Protein AF-V5FFV8-F1 (afdb_monomer_lite)

Radius of gyration: 17.43 Å; chains: 1; bounding box: 47×43×41 Å

InterPro domains:
  IPR014057 Uncharacterized protein HI1420 [PF21716] (64-109)
  IPR014057 Uncharacterized protein HI1420 [PTHR40275] (15-115)

Organism: NCBI:txid1219072

Structure (mmCIF, N/CA/C/O backbone):
data_AF-V5FFV8-F1
#
_entry.id   AF-V5FFV8-F1
#
loop_
_atom_site.group_PDB
_atom_site.id
_atom_site.type_symbol
_atom_site.label_atom_id
_atom_site.label_alt_id
_atom_site.label_comp_id
_atom_site.label_asym_id
_atom_site.label_entity_id
_atom_site.label_seq_id
_atom_site.pdbx_PDB_ins_code
_atom_site.Cartn_x
_atom_site.Cartn_y
_atom_site.Cartn_z
_atom_site.occupancy
_atom_site.B_iso_or_equiv
_atom_site.auth_seq_id
_atom_site.auth_comp_id
_atom_site.auth_asym_id
_atom_site.auth_atom_id
_atom_site.pdbx_PDB_model_num
ATOM 1 N N . MET A 1 1 ? 24.247 -18.685 -15.020 1.00 39.19 1 MET A N 1
ATOM 2 C CA . MET A 1 1 ? 23.027 -17.883 -14.791 1.00 39.19 1 MET A CA 1
ATOM 3 C C . MET A 1 1 ? 22.108 -18.729 -13.931 1.00 39.19 1 MET A C 1
ATOM 5 O O . MET A 1 1 ? 21.632 -19.746 -14.417 1.00 39.19 1 MET A O 1
ATOM 9 N N . GLU A 1 2 ? 21.961 -18.399 -12.649 1.00 40.44 2 GLU A N 1
ATOM 10 C CA . GLU A 1 2 ? 21.052 -19.126 -11.755 1.00 40.44 2 GLU A CA 1
ATOM 11 C C . GLU A 1 2 ? 19.606 -18.770 -12.096 1.00 40.44 2 GLU A C 1
ATOM 13 O O . GLU A 1 2 ? 19.227 -17.600 -12.105 1.00 40.44 2 GLU A O 1
ATOM 18 N N . VAL A 1 3 ? 18.806 -19.784 -12.418 1.00 52.38 3 VAL A N 1
ATOM 19 C CA . VAL A 1 3 ? 17.378 -19.617 -12.675 1.00 52.38 3 VAL A CA 1
ATOM 20 C C . VAL A 1 3 ? 16.660 -19.807 -11.345 1.00 52.38 3 VAL A C 1
ATOM 22 O O . VAL A 1 3 ? 16.602 -20.916 -10.812 1.00 52.38 3 VAL A O 1
ATOM 25 N N . SER A 1 4 ? 16.139 -18.714 -10.794 1.00 53.28 4 SER A N 1
ATOM 26 C CA . SER A 1 4 ? 15.323 -18.720 -9.582 1.00 53.28 4 SER A CA 1
ATOM 27 C C . SER A 1 4 ? 14.082 -19.582 -9.829 1.00 53.28 4 SER A C 1
ATOM 29 O O . SER A 1 4 ? 13.284 -19.289 -10.724 1.00 53.28 4 SER A O 1
ATOM 31 N N . HIS A 1 5 ? 13.929 -20.663 -9.071 1.00 57.56 5 HIS A N 1
ATOM 32 C CA . HIS A 1 5 ? 12.750 -21.522 -9.111 1.00 57.56 5 HIS A CA 1
ATOM 33 C C . HIS A 1 5 ? 11.960 -21.337 -7.816 1.00 57.56 5 HIS A C 1
ATOM 35 O O . HIS A 1 5 ? 12.539 -21.209 -6.741 1.00 57.56 5 HIS A O 1
ATOM 41 N N . LEU A 1 6 ? 10.634 -21.276 -7.933 1.00 55.72 6 LEU A N 1
ATOM 42 C CA . LEU A 1 6 ? 9.737 -21.364 -6.787 1.00 55.72 6 LEU A CA 1
ATOM 43 C C . LEU A 1 6 ? 9.566 -22.851 -6.470 1.00 55.72 6 LEU A C 1
ATOM 45 O O . LEU A 1 6 ? 9.115 -23.613 -7.328 1.00 55.72 6 LEU A O 1
ATOM 49 N N . ASP A 1 7 ? 9.982 -23.257 -5.274 1.00 57.38 7 ASP A N 1
ATOM 50 C CA . ASP A 1 7 ? 9.850 -24.630 -4.796 1.00 57.38 7 ASP A CA 1
ATOM 51 C C . ASP A 1 7 ? 8.457 -24.836 -4.182 1.00 57.38 7 ASP A C 1
ATOM 53 O O . ASP A 1 7 ? 8.125 -24.255 -3.149 1.00 57.38 7 ASP A O 1
ATOM 57 N N . TRP A 1 8 ? 7.633 -25.644 -4.850 1.00 61.84 8 TRP A N 1
ATOM 58 C CA . TRP A 1 8 ? 6.293 -26.032 -4.399 1.00 61.84 8 TRP A CA 1
ATOM 59 C C . TRP A 1 8 ? 6.272 -27.480 -3.872 1.00 61.84 8 TRP A C 1
ATOM 61 O O . TRP A 1 8 ? 5.244 -28.158 -3.935 1.00 61.84 8 TRP A O 1
ATOM 71 N N . GLY A 1 9 ? 7.409 -27.992 -3.385 1.00 71.12 9 GLY A N 1
ATOM 72 C CA . GLY A 1 9 ? 7.583 -29.381 -2.960 1.00 71.12 9 GLY A CA 1
ATOM 73 C C . GLY A 1 9 ? 7.983 -30.274 -4.137 1.00 71.12 9 GLY A C 1
ATOM 74 O O . GLY A 1 9 ? 8.930 -29.988 -4.859 1.00 71.12 9 GLY A O 1
ATOM 75 N N . ASN A 1 10 ? 7.245 -31.358 -4.399 1.00 71.31 10 ASN A N 1
ATOM 76 C CA . ASN A 1 10 ? 7.593 -32.306 -5.477 1.00 71.31 10 ASN A CA 1
ATOM 77 C C . ASN A 1 10 ? 7.364 -31.764 -6.903 1.00 71.31 10 ASN A C 1
ATOM 79 O O . ASN A 1 10 ? 7.566 -32.488 -7.877 1.00 71.31 10 ASN A O 1
ATOM 83 N N . THR A 1 11 ? 6.915 -30.514 -7.042 1.00 64.38 11 THR A N 1
ATOM 84 C CA . THR A 1 11 ? 6.619 -29.904 -8.339 1.00 64.38 11 THR A CA 1
ATOM 85 C C . THR A 1 11 ? 7.490 -28.672 -8.529 1.00 64.38 11 THR A C 1
ATOM 87 O O . THR A 1 11 ? 7.235 -27.617 -7.955 1.00 64.38 11 THR A O 1
ATOM 90 N N . GLN A 1 12 ? 8.513 -28.791 -9.372 1.00 67.62 12 GLN A N 1
ATOM 91 C CA . GLN A 1 12 ? 9.296 -27.641 -9.809 1.00 67.62 12 GLN A CA 1
ATOM 92 C C . GLN A 1 12 ? 8.624 -27.007 -11.027 1.00 67.62 12 GLN A C 1
ATOM 94 O O . GLN A 1 12 ? 8.660 -27.551 -12.132 1.00 67.62 12 GLN A O 1
ATOM 99 N N . ILE A 1 13 ? 8.016 -25.836 -10.836 1.00 74.50 13 ILE A N 1
ATOM 100 C CA . ILE A 1 13 ? 7.523 -25.013 -11.943 1.00 74.50 13 ILE A CA 1
ATOM 101 C C . ILE A 1 13 ? 8.487 -23.847 -12.121 1.00 74.50 13 ILE A C 1
ATOM 103 O O . ILE A 1 13 ? 8.590 -22.959 -11.276 1.00 74.50 13 ILE A O 1
ATOM 107 N N . SER A 1 14 ? 9.204 -23.839 -13.243 1.00 77.94 14 SER A N 1
ATOM 108 C CA . SER A 1 14 ? 10.037 -22.694 -13.600 1.00 77.94 14 SER A CA 1
ATOM 109 C C . SER A 1 14 ? 9.165 -21.487 -13.955 1.00 77.94 14 SER A C 1
ATOM 111 O O . SER A 1 14 ? 8.070 -21.633 -14.504 1.00 77.94 14 SER A O 1
ATOM 113 N N . ALA A 1 15 ? 9.672 -20.274 -13.721 1.00 74.75 15 ALA A N 1
ATOM 114 C CA . ALA A 1 15 ? 8.969 -19.042 -14.091 1.00 74.75 15 ALA A CA 1
ATOM 115 C C . ALA A 1 15 ? 8.586 -19.007 -15.585 1.00 74.75 15 ALA A C 1
ATOM 117 O O . ALA A 1 15 ? 7.532 -18.494 -15.954 1.00 74.75 15 ALA A O 1
ATOM 118 N N . ASN A 1 16 ? 9.412 -19.603 -16.451 1.00 76.56 16 ASN A N 1
ATOM 119 C CA . ASN A 1 16 ? 9.126 -19.714 -17.881 1.00 76.56 16 ASN A CA 1
ATOM 120 C C . ASN A 1 16 ? 7.957 -20.658 -18.166 1.00 76.56 16 ASN A C 1
ATOM 122 O O . ASN A 1 16 ? 7.098 -20.329 -18.983 1.00 76.56 16 ASN A O 1
ATOM 126 N N . LYS A 1 17 ? 7.891 -21.799 -17.469 1.00 78.62 17 LYS A N 1
ATOM 127 C CA . LYS A 1 17 ? 6.769 -22.733 -17.592 1.00 78.62 17 LYS A CA 1
ATOM 128 C C . LYS A 1 17 ? 5.471 -22.090 -17.104 1.00 78.62 17 LYS A C 1
ATOM 130 O O . LYS A 1 17 ? 4.446 -22.238 -17.759 1.00 78.62 17 LYS A O 1
ATOM 135 N N . LEU A 1 18 ? 5.532 -21.321 -16.017 1.00 75.56 18 LEU A N 1
ATOM 136 C CA . LEU A 1 18 ? 4.392 -20.570 -15.489 1.00 75.56 18 LEU A CA 1
ATOM 137 C C . LEU A 1 18 ? 3.899 -19.500 -16.481 1.00 75.56 18 LEU A C 1
ATOM 139 O O . LEU A 1 18 ? 2.703 -19.412 -16.739 1.00 75.56 18 LEU A O 1
ATOM 143 N N . ARG A 1 19 ? 4.816 -18.742 -17.106 1.00 73.62 19 ARG A N 1
ATOM 144 C CA . ARG A 1 19 ? 4.467 -17.783 -18.172 1.00 73.62 19 ARG A CA 1
ATOM 145 C C . ARG A 1 19 ? 3.818 -18.458 -19.375 1.00 73.62 19 ARG A C 1
ATOM 147 O O . ARG A 1 19 ? 2.811 -17.959 -19.856 1.00 73.62 19 ARG A O 1
ATOM 154 N N . GLN A 1 20 ? 4.364 -19.582 -19.842 1.00 77.25 20 GLN A N 1
ATOM 155 C CA . GLN A 1 20 ? 3.770 -20.342 -20.947 1.00 77.25 20 GLN A CA 1
ATOM 156 C C . GLN A 1 20 ? 2.352 -20.816 -20.618 1.00 77.25 20 GLN A C 1
ATOM 158 O O . GLN A 1 20 ? 1.467 -20.720 -21.459 1.00 77.25 20 GLN A O 1
ATOM 163 N N . LEU A 1 21 ? 2.127 -21.308 -19.398 1.00 76.94 21 LEU A N 1
ATOM 164 C CA . LEU A 1 21 ? 0.799 -21.736 -18.958 1.00 76.94 21 LEU A CA 1
ATOM 165 C C . LEU A 1 21 ? -0.192 -20.562 -18.925 1.00 76.94 21 LEU A C 1
ATOM 167 O O . LEU A 1 21 ? -1.304 -20.703 -19.420 1.00 76.94 21 LEU A O 1
ATOM 171 N N . ALA A 1 22 ? 0.226 -19.395 -18.427 1.00 73.38 22 ALA A N 1
ATOM 172 C CA . ALA A 1 22 ? -0.605 -18.189 -18.431 1.00 73.38 22 ALA A CA 1
ATOM 173 C C . ALA A 1 22 ? -0.925 -17.695 -19.856 1.00 73.38 22 ALA A C 1
ATOM 175 O O . ALA A 1 22 ? -2.050 -17.292 -20.131 1.00 73.38 22 ALA A O 1
ATOM 176 N N . GLN A 1 23 ? 0.044 -17.762 -20.776 1.00 71.31 23 GLN A N 1
ATOM 177 C CA . GLN A 1 23 ? -0.147 -17.399 -22.186 1.00 71.31 23 GLN A CA 1
ATOM 178 C C . GLN A 1 23 ? -1.121 -18.338 -22.899 1.00 71.31 23 GLN A C 1
ATOM 180 O O . GLN A 1 23 ? -1.993 -17.875 -23.628 1.00 71.31 23 GLN A O 1
ATOM 185 N N . ASN A 1 24 ? -1.005 -19.644 -22.657 1.00 71.94 24 ASN A N 1
ATOM 186 C CA . ASN A 1 24 ? -1.874 -20.647 -23.270 1.00 71.94 24 ASN A CA 1
ATOM 187 C C . ASN A 1 24 ? -3.324 -20.566 -22.770 1.00 71.94 24 ASN A C 1
ATOM 189 O O . ASN A 1 24 ? -4.234 -20.936 -23.506 1.00 71.94 24 ASN A O 1
ATOM 193 N N . ASN A 1 25 ? -3.535 -20.075 -21.546 1.00 70.75 25 ASN A N 1
ATOM 194 C CA . ASN A 1 25 ? -4.863 -19.917 -20.953 1.00 70.75 25 ASN A CA 1
ATOM 195 C C . ASN A 1 25 ? -5.505 -18.545 -21.239 1.00 70.75 25 ASN A C 1
ATOM 197 O O . ASN A 1 25 ? -6.645 -18.330 -20.850 1.00 70.75 25 ASN A O 1
ATOM 201 N N . GLY A 1 26 ? -4.811 -17.631 -21.932 1.00 57.53 26 GLY A N 1
ATOM 202 C CA . GLY A 1 26 ? -5.343 -16.320 -22.334 1.00 57.53 26 GLY A CA 1
ATOM 203 C C . GLY A 1 26 ? -5.237 -15.202 -21.287 1.00 57.53 26 GLY A C 1
ATOM 204 O O . GLY A 1 26 ? -5.478 -14.048 -21.624 1.00 57.53 26 GLY A O 1
ATOM 205 N N . ASP A 1 27 ? -4.796 -15.500 -20.063 1.00 59.62 27 ASP A N 1
ATOM 206 C CA . ASP A 1 27 ? -4.738 -14.539 -18.945 1.00 59.62 27 ASP A CA 1
ATOM 207 C C . ASP A 1 27 ? -3.397 -13.783 -18.837 1.00 59.62 27 ASP A C 1
ATOM 209 O O . ASP A 1 27 ? -3.111 -13.104 -17.846 1.00 59.62 27 ASP A O 1
ATOM 213 N N . TYR A 1 28 ? -2.524 -13.900 -19.840 1.00 59.97 28 TYR A N 1
ATOM 214 C CA . TYR A 1 28 ? -1.229 -13.223 -19.842 1.00 59.97 28 TYR A CA 1
ATOM 215 C C . TYR A 1 28 ? -1.305 -11.850 -20.518 1.00 59.97 28 TYR A C 1
ATOM 217 O O . TYR A 1 28 ? -1.246 -11.744 -21.742 1.00 59.97 28 TYR A O 1
ATOM 225 N N . LEU A 1 29 ? -1.334 -10.789 -19.709 1.00 58.72 29 LEU A N 1
ATOM 226 C CA . LEU A 1 29 ? -1.065 -9.426 -20.166 1.00 58.72 29 LEU A CA 1
ATOM 227 C C . LEU A 1 29 ? 0.397 -9.056 -19.864 1.00 58.72 29 LEU A C 1
ATOM 229 O O . LEU A 1 29 ? 0.800 -9.079 -18.695 1.00 58.72 29 LEU A O 1
ATOM 233 N N . PRO A 1 30 ? 1.208 -8.699 -20.879 1.00 60.91 30 PRO A N 1
ATOM 234 C CA . PRO A 1 30 ? 2.518 -8.094 -20.672 1.00 60.91 30 PRO A CA 1
ATOM 235 C C . PRO A 1 30 ? 2.403 -6.887 -19.737 1.00 60.91 30 PRO A C 1
ATOM 237 O O . PRO A 1 30 ? 1.495 -6.077 -19.897 1.00 60.91 30 PRO A O 1
ATOM 240 N N . ALA A 1 31 ? 3.343 -6.716 -18.803 1.00 54.66 31 ALA A N 1
ATOM 241 C CA . ALA A 1 31 ? 3.337 -5.577 -17.874 1.00 54.66 31 ALA A CA 1
ATOM 242 C C . ALA A 1 31 ? 3.284 -4.215 -18.599 1.00 54.66 31 ALA A C 1
ATOM 244 O O . ALA A 1 31 ? 2.683 -3.271 -18.111 1.00 54.66 31 ALA A O 1
ATOM 245 N N . THR A 1 32 ? 3.843 -4.128 -19.810 1.00 51.53 32 THR A N 1
ATOM 246 C CA . THR A 1 32 ? 3.792 -2.935 -20.673 1.00 51.53 32 THR A CA 1
ATOM 247 C C . THR A 1 32 ? 2.419 -2.661 -21.296 1.00 51.53 32 THR A C 1
ATOM 249 O O . THR A 1 32 ? 2.184 -1.557 -21.774 1.00 51.53 32 THR A O 1
ATOM 252 N N . GLN A 1 33 ? 1.526 -3.652 -21.320 1.00 52.94 33 GLN A N 1
ATOM 253 C CA . GLN A 1 33 ? 0.150 -3.549 -21.819 1.00 52.94 33 GLN A CA 1
ATOM 254 C C . GLN A 1 33 ? -0.876 -3.423 -20.687 1.00 52.94 33 GLN A C 1
ATOM 256 O O . GLN A 1 33 ? -2.048 -3.148 -20.949 1.00 52.94 33 GLN A O 1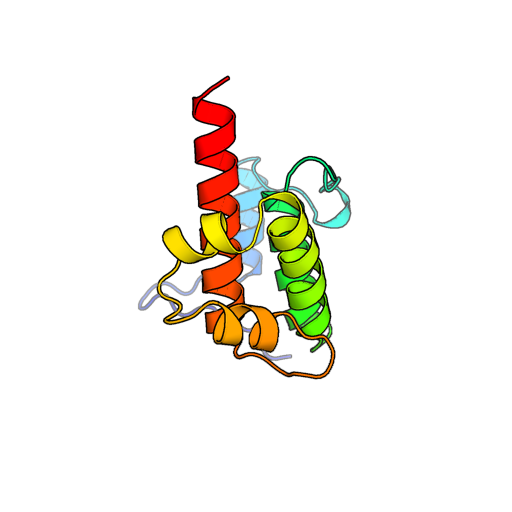
ATOM 261 N N . GLN A 1 34 ? -0.450 -3.583 -19.431 1.00 55.81 34 GLN A N 1
ATOM 262 C CA . GLN A 1 34 ? -1.263 -3.235 -18.274 1.00 55.81 34 GLN A CA 1
ATOM 263 C C . GLN A 1 34 ? -1.342 -1.710 -18.206 1.00 55.81 34 GLN A C 1
ATOM 265 O O . GLN A 1 34 ? -0.512 -1.042 -17.596 1.00 55.81 34 GLN A O 1
ATOM 270 N N . THR A 1 35 ? -2.333 -1.142 -18.891 1.00 53.94 35 THR A N 1
ATOM 271 C CA . THR A 1 35 ? -2.675 0.266 -18.697 1.00 53.94 35 THR A CA 1
ATOM 272 C C . THR A 1 35 ? -3.203 0.372 -17.276 1.00 53.94 35 THR A C 1
ATOM 274 O O . THR A 1 35 ? -4.310 -0.080 -16.989 1.00 53.94 35 THR A O 1
ATOM 277 N N . ILE A 1 36 ? -2.384 0.895 -16.365 1.00 56.00 36 ILE A N 1
ATOM 278 C CA . ILE A 1 36 ? -2.805 1.130 -14.989 1.00 56.00 36 ILE A CA 1
ATOM 279 C C . ILE A 1 36 ? -3.849 2.233 -15.057 1.00 56.00 36 ILE A C 1
ATOM 281 O O . ILE A 1 36 ? -3.529 3.405 -15.264 1.00 56.00 36 ILE A O 1
ATOM 285 N N . SER A 1 37 ? -5.113 1.847 -14.929 1.00 60.97 37 SER A N 1
ATOM 286 C CA . SER A 1 37 ? -6.170 2.813 -14.698 1.00 60.97 37 SER A CA 1
ATOM 287 C C . SER A 1 37 ? -5.862 3.494 -13.373 1.00 60.97 37 SER A C 1
ATOM 289 O O . SER A 1 37 ? -5.845 2.845 -12.332 1.00 60.97 37 SER A O 1
ATOM 291 N N . THR A 1 38 ? -5.628 4.804 -13.387 1.00 61.97 38 THR A N 1
ATOM 292 C CA . THR A 1 38 ? -5.436 5.584 -12.154 1.00 61.97 38 THR A CA 1
ATOM 293 C C . THR A 1 38 ? -6.673 5.548 -11.250 1.00 61.97 38 THR A C 1
ATOM 295 O O . THR A 1 38 ? -6.572 5.856 -10.067 1.00 61.97 38 THR A O 1
ATOM 298 N N . ASN A 1 39 ? -7.825 5.136 -11.794 1.00 68.25 39 ASN A N 1
ATOM 299 C CA . ASN A 1 39 ? -9.069 4.924 -11.052 1.00 68.25 39 ASN A CA 1
ATOM 300 C C . ASN A 1 39 ? -9.099 3.556 -10.341 1.00 68.25 39 ASN A C 1
ATOM 302 O O . ASN A 1 39 ? -9.886 3.347 -9.414 1.00 68.25 39 ASN A O 1
ATOM 306 N N . ASP A 1 40 ? -8.240 2.619 -10.751 1.00 83.12 40 ASP A N 1
ATOM 307 C CA . ASP A 1 40 ? -8.105 1.317 -10.115 1.00 83.12 40 ASP A CA 1
ATOM 308 C C . ASP A 1 40 ? -6.971 1.326 -9.083 1.00 83.12 40 ASP A C 1
ATOM 310 O O . ASP A 1 40 ? -5.797 1.076 -9.365 1.00 83.12 40 ASP A O 1
ATOM 314 N N . MET A 1 41 ? -7.366 1.596 -7.841 1.00 85.62 41 MET A N 1
ATOM 315 C CA . MET A 1 41 ? -6.506 1.509 -6.663 1.00 85.62 41 MET A CA 1
ATOM 316 C C . MET A 1 41 ? -5.745 0.175 -6.570 1.00 85.62 41 MET A C 1
ATOM 318 O O . MET A 1 41 ? -4.601 0.163 -6.112 1.00 85.62 41 MET A O 1
ATOM 322 N N . GLU A 1 42 ? -6.346 -0.941 -7.004 1.00 85.88 42 GLU A N 1
ATOM 323 C CA . GLU A 1 42 ? -5.713 -2.260 -6.947 1.00 85.88 42 GLU A CA 1
ATOM 324 C C . GLU A 1 42 ? -4.521 -2.336 -7.889 1.00 85.88 42 GLU A C 1
ATOM 326 O O . GLU A 1 42 ? -3.423 -2.720 -7.472 1.00 85.88 42 GLU A O 1
ATOM 331 N N . ALA A 1 43 ? -4.709 -1.884 -9.126 1.00 86.12 43 ALA A N 1
ATOM 332 C CA . ALA A 1 43 ? -3.642 -1.792 -10.109 1.00 86.12 43 ALA A CA 1
ATOM 333 C C . ALA A 1 43 ? -2.509 -0.859 -9.643 1.00 86.12 43 ALA A C 1
ATOM 335 O O . ALA A 1 43 ? -1.335 -1.227 -9.732 1.00 86.12 43 ALA A O 1
ATOM 336 N N . VAL A 1 44 ? -2.839 0.311 -9.081 1.00 88.75 44 VAL A N 1
ATOM 337 C CA . VAL A 1 44 ? -1.837 1.286 -8.612 1.00 88.75 44 VAL A CA 1
ATOM 338 C C . VAL A 1 44 ? -1.007 0.737 -7.451 1.00 88.75 44 VAL A C 1
ATOM 340 O O . VAL A 1 44 ? 0.221 0.829 -7.482 1.00 88.75 44 VAL A O 1
ATOM 343 N N . ILE A 1 45 ? -1.634 0.137 -6.433 1.00 90.88 45 ILE A N 1
ATOM 344 C CA . ILE A 1 45 ? -0.895 -0.413 -5.284 1.00 90.88 45 ILE A CA 1
ATOM 345 C C . ILE A 1 45 ? -0.059 -1.630 -5.694 1.00 90.88 45 ILE A C 1
ATOM 347 O O . ILE A 1 45 ? 1.076 -1.755 -5.231 1.00 90.88 45 ILE A O 1
ATOM 351 N N . LYS A 1 46 ? -0.563 -2.501 -6.581 1.00 89.12 46 LYS A N 1
ATOM 352 C CA . LYS A 1 46 ? 0.214 -3.635 -7.113 1.00 89.12 46 LYS A CA 1
ATOM 353 C C . LYS A 1 46 ? 1.464 -3.161 -7.847 1.00 89.12 46 LYS A C 1
ATOM 355 O O . LYS A 1 46 ? 2.549 -3.679 -7.576 1.00 89.12 46 LYS A O 1
ATOM 360 N N . GLN A 1 47 ? 1.332 -2.153 -8.711 1.00 88.94 47 GLN A N 1
ATOM 361 C CA . GLN A 1 47 ? 2.485 -1.586 -9.402 1.00 88.94 47 GLN A CA 1
ATOM 362 C C . GLN A 1 47 ? 3.456 -0.928 -8.420 1.00 88.94 47 GLN A C 1
ATOM 364 O O . GLN A 1 47 ? 4.650 -1.204 -8.464 1.00 88.94 47 GLN A O 1
ATOM 369 N N . ALA A 1 48 ? 2.959 -0.118 -7.483 1.00 90.50 48 ALA A N 1
ATOM 370 C CA . ALA A 1 48 ? 3.807 0.544 -6.497 1.00 90.50 48 ALA A CA 1
ATOM 371 C C . ALA A 1 48 ? 4.559 -0.463 -5.611 1.00 90.50 48 ALA A C 1
ATOM 373 O O . ALA A 1 48 ? 5.717 -0.236 -5.258 1.00 90.50 48 ALA A O 1
ATOM 374 N N . ALA A 1 49 ? 3.935 -1.597 -5.276 1.00 90.00 49 ALA A N 1
ATOM 375 C CA . ALA A 1 49 ? 4.590 -2.679 -4.551 1.00 90.00 49 ALA A CA 1
ATOM 376 C C . ALA A 1 49 ? 5.701 -3.317 -5.395 1.00 90.00 49 ALA A C 1
ATOM 378 O O . ALA A 1 49 ? 6.819 -3.475 -4.896 1.00 90.00 49 ALA A O 1
ATOM 379 N N . TRP A 1 50 ? 5.425 -3.620 -6.666 1.00 90.94 50 TRP A N 1
ATOM 380 C CA . TRP A 1 50 ? 6.415 -4.148 -7.605 1.00 90.94 50 TRP A CA 1
ATOM 381 C C . TRP A 1 50 ? 7.609 -3.203 -7.781 1.00 90.94 50 TRP A C 1
ATOM 383 O O . TRP A 1 50 ? 8.760 -3.619 -7.631 1.00 90.94 50 TRP A O 1
ATOM 393 N N . ASP A 1 51 ? 7.351 -1.919 -8.017 1.00 90.62 51 ASP A N 1
ATOM 394 C CA . ASP A 1 51 ? 8.378 -0.888 -8.172 1.00 90.62 51 ASP A CA 1
ATOM 395 C C . ASP A 1 51 ? 9.188 -0.717 -6.882 1.00 90.62 51 ASP A C 1
ATOM 397 O O . ASP A 1 51 ? 10.410 -0.586 -6.925 1.00 90.62 51 ASP A O 1
ATOM 401 N N . SER A 1 52 ? 8.540 -0.806 -5.715 1.00 90.12 52 SER A N 1
ATOM 402 C CA . SER A 1 52 ? 9.237 -0.726 -4.427 1.00 90.12 52 SER A CA 1
ATOM 403 C C . SER A 1 52 ? 10.247 -1.854 -4.224 1.00 90.12 52 SER A C 1
ATOM 405 O O . SER A 1 52 ? 11.336 -1.618 -3.700 1.00 90.12 52 SER A O 1
ATOM 407 N N . ILE A 1 53 ? 9.909 -3.064 -4.675 1.00 89.44 53 ILE A N 1
ATOM 408 C CA . ILE A 1 53 ? 10.760 -4.250 -4.548 1.00 89.44 53 ILE A CA 1
ATOM 409 C C . ILE A 1 53 ? 11.878 -4.196 -5.591 1.00 89.44 53 ILE A C 1
ATOM 411 O O . ILE A 1 53 ? 13.045 -4.385 -5.255 1.00 89.44 53 ILE A O 1
ATOM 415 N N . THR A 1 54 ? 11.537 -3.913 -6.849 1.00 90.38 54 THR A N 1
ATOM 416 C CA . THR A 1 54 ? 12.492 -3.930 -7.969 1.00 90.38 54 THR A CA 1
ATOM 417 C C . THR A 1 54 ? 13.496 -2.785 -7.920 1.00 90.38 54 THR A C 1
ATOM 419 O O . THR A 1 54 ? 14.668 -2.992 -8.227 1.00 90.38 54 THR A O 1
ATOM 422 N N . LEU A 1 55 ? 13.071 -1.596 -7.491 1.00 88.50 55 LEU A N 1
ATOM 423 C CA . LEU A 1 55 ? 13.934 -0.420 -7.360 1.00 88.50 55 LEU A CA 1
ATOM 424 C C . LEU A 1 55 ? 14.558 -0.295 -5.964 1.00 88.50 55 LEU A C 1
ATOM 426 O O . LEU A 1 55 ? 15.263 0.680 -5.705 1.00 88.50 55 LEU A O 1
ATOM 430 N N . ASN A 1 56 ? 14.296 -1.252 -5.063 1.00 86.88 56 ASN A N 1
ATOM 431 C CA . ASN A 1 56 ? 14.691 -1.209 -3.651 1.00 86.88 56 ASN A CA 1
ATOM 432 C C . ASN A 1 56 ? 14.310 0.128 -2.978 1.00 86.88 56 ASN A C 1
ATOM 434 O O . ASN A 1 56 ? 15.098 0.752 -2.261 1.00 86.88 56 ASN A O 1
ATOM 438 N N . ARG A 1 57 ? 13.091 0.591 -3.267 1.00 88.44 57 ARG A N 1
ATOM 439 C CA . ARG A 1 57 ? 12.554 1.897 -2.878 1.00 88.44 57 ARG A CA 1
ATOM 440 C C . ARG A 1 57 ? 11.194 1.757 -2.188 1.00 88.44 57 ARG A C 1
ATOM 442 O O . ARG A 1 57 ? 10.149 1.957 -2.813 1.00 88.44 57 ARG A O 1
ATOM 449 N N . PRO A 1 58 ? 11.175 1.413 -0.884 1.00 86.94 58 PRO A N 1
ATOM 450 C CA . PRO A 1 58 ? 9.934 1.234 -0.120 1.00 86.94 58 PRO A CA 1
ATOM 451 C C . PRO A 1 58 ? 9.080 2.507 -0.046 1.00 86.94 58 PRO A C 1
ATOM 453 O O . PRO A 1 58 ? 7.869 2.436 0.165 1.00 86.94 58 PRO A O 1
ATOM 456 N N . ASP A 1 59 ? 9.695 3.668 -0.262 1.00 90.38 59 ASP A N 1
ATOM 457 C CA . ASP A 1 59 ? 9.041 4.968 -0.285 1.00 90.38 59 ASP A CA 1
ATOM 458 C C . ASP A 1 59 ? 8.051 5.130 -1.454 1.00 90.38 59 ASP A C 1
ATOM 460 O O . ASP A 1 59 ? 7.095 5.892 -1.329 1.00 90.38 59 ASP A O 1
ATOM 464 N N . ILE A 1 60 ? 8.206 4.376 -2.551 1.00 92.12 60 ILE A N 1
ATOM 465 C CA . ILE A 1 60 ? 7.243 4.358 -3.669 1.00 92.12 60 ILE A CA 1
ATOM 466 C C . ILE A 1 60 ? 5.896 3.794 -3.205 1.00 92.12 60 ILE A C 1
ATOM 468 O O . ILE A 1 60 ? 4.856 4.438 -3.356 1.00 92.12 60 ILE A O 1
ATOM 472 N N . LEU A 1 61 ? 5.919 2.613 -2.580 1.00 92.75 61 LEU A N 1
ATOM 473 C CA . LEU A 1 61 ? 4.719 1.984 -2.030 1.00 92.75 61 LEU A CA 1
ATOM 474 C C . LEU A 1 61 ? 4.125 2.831 -0.899 1.00 92.75 61 LEU A C 1
ATOM 476 O O . LEU A 1 61 ? 2.911 3.022 -0.829 1.00 92.75 61 LEU A O 1
ATOM 480 N N . GLN A 1 62 ? 4.979 3.386 -0.038 1.00 94.00 62 GLN A N 1
ATOM 481 C CA . GLN A 1 62 ? 4.559 4.280 1.036 1.00 94.00 62 GLN A CA 1
ATOM 482 C C . GLN A 1 62 ? 3.825 5.522 0.506 1.00 94.00 62 GLN A C 1
ATOM 484 O O . GLN A 1 62 ? 2.790 5.892 1.061 1.00 94.00 62 GLN A O 1
ATOM 489 N N . ALA A 1 63 ? 4.325 6.152 -0.561 1.00 92.69 63 ALA A N 1
ATOM 490 C CA . ALA A 1 63 ? 3.703 7.323 -1.172 1.00 92.69 63 ALA A CA 1
ATOM 491 C C . ALA A 1 63 ? 2.338 6.993 -1.793 1.00 92.69 63 ALA A C 1
ATOM 493 O O . ALA A 1 63 ? 1.381 7.736 -1.575 1.00 92.69 63 ALA A O 1
ATOM 494 N N . ALA A 1 64 ? 2.228 5.860 -2.495 1.00 92.44 64 ALA A N 1
ATOM 495 C CA . ALA A 1 64 ? 0.962 5.405 -3.068 1.00 92.44 64 ALA A CA 1
ATOM 496 C C . ALA A 1 64 ? -0.095 5.171 -1.978 1.00 92.44 64 ALA A C 1
ATOM 498 O O . ALA A 1 64 ? -1.189 5.730 -2.032 1.00 92.44 64 ALA A O 1
ATOM 499 N N . ILE A 1 65 ? 0.255 4.413 -0.934 1.00 93.31 65 ILE A N 1
ATOM 500 C CA . ILE A 1 65 ? -0.641 4.145 0.200 1.00 93.31 65 ILE A CA 1
ATOM 501 C C . ILE A 1 65 ? -1.042 5.448 0.896 1.00 93.31 65 ILE A C 1
ATOM 503 O O . ILE A 1 65 ? -2.205 5.623 1.258 1.00 93.31 65 ILE A O 1
ATOM 507 N N . ARG A 1 66 ? -0.097 6.375 1.084 1.00 91.81 66 ARG A N 1
ATOM 508 C CA . ARG A 1 66 ? -0.368 7.663 1.722 1.00 91.81 66 ARG A CA 1
ATOM 509 C C . ARG A 1 66 ? -1.456 8.447 0.991 1.00 91.81 66 ARG A C 1
ATOM 511 O O . ARG A 1 66 ? -2.352 8.937 1.671 1.00 91.81 66 ARG A O 1
ATOM 518 N N . GLY A 1 67 ? -1.403 8.526 -0.340 1.00 89.38 67 GLY A N 1
ATOM 519 C CA . GLY A 1 67 ? -2.414 9.232 -1.134 1.00 89.38 67 GLY A CA 1
ATOM 520 C C . GLY A 1 67 ? -3.830 8.714 -0.867 1.00 89.38 67 GLY A C 1
ATOM 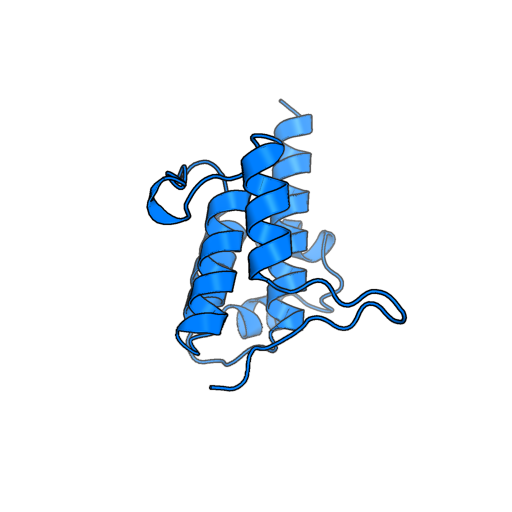521 O O . GLY A 1 67 ? -4.717 9.490 -0.523 1.00 89.38 67 GLY A O 1
ATOM 522 N N . TYR A 1 68 ? -4.016 7.391 -0.895 1.00 89.25 68 TYR A N 1
ATOM 523 C CA . TYR A 1 68 ? -5.322 6.774 -0.630 1.00 89.25 68 TYR A CA 1
ATOM 524 C C . TYR A 1 68 ? -5.794 6.944 0.815 1.00 89.25 68 TYR A C 1
ATOM 526 O O . TYR A 1 68 ? -6.977 7.144 1.078 1.00 89.25 68 TYR A O 1
ATOM 534 N N . ILE A 1 69 ? -4.885 6.885 1.788 1.00 90.50 69 ILE A N 1
ATOM 535 C CA . ILE A 1 69 ? -5.258 7.095 3.193 1.00 90.50 69 ILE A CA 1
ATOM 536 C C . ILE A 1 69 ? -5.629 8.559 3.463 1.00 90.50 69 ILE A C 1
ATOM 538 O O . ILE A 1 69 ? -6.498 8.820 4.299 1.00 90.50 69 ILE A O 1
ATOM 542 N N . GLU A 1 70 ? -4.991 9.511 2.781 1.00 89.38 70 GLU A N 1
ATOM 543 C CA . GLU A 1 70 ? -5.369 10.927 2.831 1.00 89.38 70 GLU A CA 1
ATOM 544 C C . GLU A 1 70 ? -6.753 11.155 2.202 1.00 89.38 70 GLU A C 1
ATOM 546 O O . GLU A 1 70 ? -7.552 11.890 2.780 1.00 89.38 70 GLU A O 1
ATOM 551 N N . GLU A 1 71 ? -7.076 10.460 1.107 1.00 87.81 71 GLU A N 1
ATOM 552 C CA . GLU A 1 71 ? -8.392 10.499 0.452 1.00 87.81 71 GLU A CA 1
ATOM 553 C C . GLU A 1 71 ? -9.511 9.901 1.325 1.00 87.81 71 GLU A C 1
ATOM 555 O O . GLU A 1 71 ? -10.549 10.528 1.541 1.00 87.81 71 GLU A O 1
ATOM 560 N N . TYR A 1 72 ? -9.304 8.704 1.882 1.00 88.00 72 TYR A N 1
ATOM 561 C CA . TYR A 1 72 ? -10.334 7.996 2.656 1.00 88.00 72 TYR A CA 1
ATOM 562 C C . TYR A 1 72 ? -10.416 8.423 4.123 1.00 88.00 72 TYR A C 1
ATOM 564 O O . TYR A 1 72 ? -11.425 8.197 4.800 1.00 88.00 72 TYR A O 1
ATOM 572 N N . GLY A 1 73 ? -9.356 9.045 4.629 1.00 88.50 73 GLY A N 1
ATOM 573 C CA . GLY A 1 73 ? -9.226 9.466 6.011 1.00 88.50 73 GLY A CA 1
ATOM 574 C C . GLY A 1 73 ? -8.634 8.383 6.916 1.00 88.50 73 GLY A C 1
ATOM 575 O O . GLY A 1 73 ? -9.132 7.262 7.042 1.00 88.50 73 GLY A O 1
ATOM 576 N N . VAL A 1 74 ? -7.602 8.781 7.662 1.00 89.50 74 VAL A N 1
ATOM 577 C CA . VAL A 1 74 ? -6.828 7.924 8.580 1.00 89.50 74 VAL A CA 1
ATOM 578 C C . VAL A 1 74 ? -7.701 7.179 9.597 1.00 89.50 74 VAL A C 1
ATOM 580 O O . VAL A 1 74 ? -7.383 6.050 9.955 1.00 89.50 74 VAL A O 1
ATOM 583 N N . GLN A 1 75 ? -8.798 7.781 10.072 1.00 88.25 75 GLN A N 1
ATOM 584 C CA . GLN A 1 75 ? -9.688 7.149 11.056 1.00 88.25 75 GLN A CA 1
ATOM 585 C C . GLN A 1 75 ? -10.415 5.923 10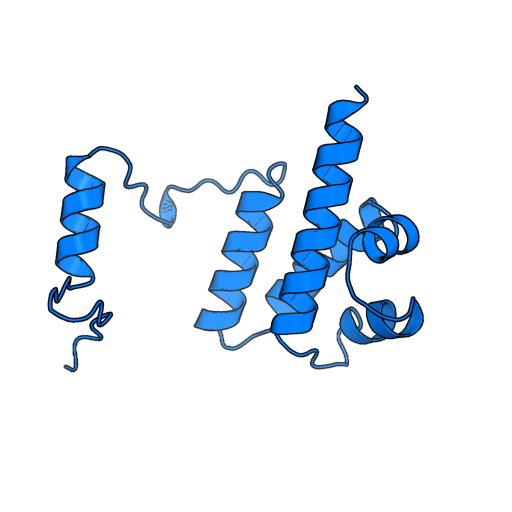.491 1.00 88.25 75 GLN A C 1
ATOM 587 O O . GLN A 1 75 ? -10.464 4.890 11.156 1.00 88.25 75 GLN A O 1
ATOM 592 N N . LYS A 1 76 ? -10.949 6.026 9.266 1.00 89.31 76 LYS A N 1
ATOM 593 C CA . LYS A 1 76 ? -11.661 4.919 8.615 1.00 89.31 76 LYS A CA 1
ATOM 594 C C . LYS A 1 76 ? -10.708 3.766 8.334 1.00 89.31 76 LYS A C 1
ATOM 596 O O . LYS A 1 76 ? -11.013 2.623 8.649 1.00 89.31 76 LYS A O 1
ATOM 601 N N . VAL A 1 77 ? -9.521 4.090 7.821 1.00 89.25 77 VAL A N 1
ATOM 602 C CA . VAL A 1 77 ? -8.486 3.094 7.530 1.00 89.25 77 VAL A CA 1
ATOM 603 C C . VAL A 1 77 ? -8.010 2.422 8.812 1.00 89.25 77 VAL A C 1
ATOM 605 O O . VAL A 1 77 ? -7.947 1.201 8.858 1.00 89.25 77 VAL A O 1
ATOM 608 N N . GLN A 1 78 ? -7.762 3.177 9.888 1.00 90.81 78 GLN A N 1
ATOM 609 C CA . GLN A 1 78 ? -7.359 2.598 11.171 1.00 90.81 78 GLN A CA 1
ATOM 610 C C . GLN A 1 78 ? -8.341 1.521 11.647 1.00 90.81 78 GLN A C 1
ATOM 612 O O . GLN A 1 78 ? -7.896 0.452 12.054 1.00 90.81 78 GLN A O 1
ATOM 617 N N . ALA A 1 79 ? -9.650 1.778 11.556 1.00 88.44 79 ALA A N 1
ATOM 618 C CA . ALA A 1 79 ? -10.690 0.834 11.970 1.00 88.44 79 ALA A CA 1
ATOM 619 C C . ALA A 1 79 ? -10.685 -0.483 11.168 1.00 88.44 79 ALA A C 1
ATOM 621 O O . ALA A 1 79 ? -11.249 -1.476 11.620 1.00 88.44 79 ALA A O 1
ATOM 622 N N . LYS A 1 80 ? -10.043 -0.496 9.995 1.00 89.19 80 LYS A N 1
ATOM 623 C CA . LYS A 1 80 ? -9.900 -1.653 9.101 1.00 89.19 80 LYS A CA 1
ATOM 624 C C . LYS A 1 80 ? -8.484 -2.243 9.101 1.00 89.19 80 LYS A C 1
ATOM 626 O O . LYS A 1 80 ? -8.160 -3.066 8.249 1.00 89.19 80 LYS A O 1
ATOM 631 N N . THR A 1 81 ? -7.631 -1.835 10.042 1.00 86.50 81 THR A N 1
ATOM 632 C CA . THR A 1 81 ? -6.261 -2.351 10.195 1.00 86.50 81 THR A CA 1
ATOM 633 C C . THR A 1 81 ? -6.005 -2.842 11.614 1.00 86.50 81 THR A C 1
ATOM 635 O O . THR A 1 81 ? -6.619 -2.373 12.567 1.00 86.50 81 THR A O 1
ATOM 638 N N . ASN A 1 82 ? -5.003 -3.707 11.780 1.00 83.75 82 ASN A N 1
ATOM 639 C CA . ASN A 1 82 ? -4.515 -4.129 13.099 1.00 83.75 82 ASN A CA 1
ATOM 640 C C . ASN A 1 82 ? -3.531 -3.126 13.734 1.00 83.75 82 ASN A C 1
ATOM 642 O O . ASN A 1 82 ? -2.846 -3.436 14.715 1.00 83.75 82 ASN A O 1
ATOM 646 N N . LEU A 1 83 ? -3.420 -1.913 13.183 1.00 81.88 83 LEU A N 1
ATOM 647 C CA . LEU A 1 83 ? -2.480 -0.920 13.680 1.00 81.88 83 LEU A CA 1
ATOM 648 C C . LEU A 1 83 ? -3.014 -0.253 14.945 1.00 81.88 83 LEU A C 1
ATOM 650 O O . LEU A 1 83 ? -4.073 0.368 14.974 1.00 81.88 83 LEU A O 1
ATOM 654 N N . LYS A 1 84 ? -2.209 -0.359 16.005 1.00 71.00 84 LYS A N 1
ATOM 655 C CA . LYS A 1 84 ? -2.601 -0.039 17.383 1.00 71.00 84 LYS A CA 1
ATOM 656 C C . LYS A 1 84 ? -2.982 1.427 17.616 1.00 71.00 84 LYS A C 1
ATOM 658 O O . LYS A 1 84 ? -3.622 1.715 18.621 1.00 71.00 84 LYS A O 1
ATOM 663 N N . SER A 1 85 ? -2.565 2.371 16.761 1.00 81.75 85 SER A N 1
ATOM 664 C CA . SER A 1 85 ? -2.820 3.796 17.013 1.00 81.75 85 SER A CA 1
ATOM 665 C C . SER A 1 85 ? -2.696 4.702 15.777 1.00 81.75 85 SER A C 1
ATOM 667 O O . SER A 1 85 ? -1.878 4.447 14.890 1.00 81.75 85 SER A O 1
ATOM 669 N N . ARG A 1 86 ? -3.438 5.826 15.763 1.00 84.75 86 ARG A N 1
ATOM 670 C CA . ARG A 1 86 ? -3.311 6.896 14.744 1.00 84.75 86 ARG A CA 1
ATOM 671 C C . ARG A 1 86 ? -1.870 7.408 14.605 1.00 84.75 86 ARG A C 1
ATOM 673 O O . ARG A 1 86 ? -1.404 7.502 13.472 1.00 84.75 86 ARG A O 1
ATOM 680 N N . PRO A 1 87 ? -1.123 7.693 15.696 1.00 87.12 87 PRO A N 1
ATOM 681 C CA . PRO A 1 87 ? 0.280 8.094 15.590 1.00 87.12 87 PRO A CA 1
ATOM 682 C C . PRO A 1 87 ? 1.163 7.069 14.874 1.00 87.12 87 PRO A C 1
ATOM 684 O O . PRO A 1 87 ? 2.057 7.460 14.129 1.00 87.12 87 PRO A O 1
ATOM 687 N N . SER A 1 88 ? 0.913 5.767 15.056 1.00 85.50 88 SER A N 1
ATOM 688 C CA . SER A 1 88 ? 1.656 4.716 14.349 1.00 85.50 88 SER A CA 1
ATOM 689 C C . SER A 1 88 ? 1.433 4.779 12.840 1.00 85.50 88 SER A C 1
ATOM 691 O O . SER A 1 88 ? 2.389 4.611 12.088 1.00 85.50 88 SER A O 1
ATOM 693 N N . ILE A 1 89 ? 0.206 5.076 12.405 1.00 88.81 89 ILE A N 1
ATOM 694 C CA . ILE A 1 89 ? -0.132 5.247 10.988 1.00 88.81 89 ILE A CA 1
ATOM 695 C C . ILE A 1 89 ? 0.561 6.490 10.426 1.00 88.81 89 ILE A C 1
ATOM 697 O O . ILE A 1 89 ? 1.278 6.389 9.438 1.00 88.81 89 ILE A O 1
ATOM 701 N N . TYR A 1 90 ? 0.443 7.647 11.087 1.00 89.38 90 TYR A N 1
ATOM 702 C CA . TYR A 1 90 ? 1.129 8.868 10.640 1.00 89.38 90 TYR A CA 1
ATOM 703 C C . TYR A 1 90 ? 2.646 8.702 10.587 1.00 89.38 90 TYR A C 1
ATOM 705 O O . TYR A 1 90 ? 3.288 9.179 9.655 1.00 89.38 90 TYR A O 1
ATOM 713 N N . LYS A 1 91 ? 3.223 8.000 11.569 1.00 90.12 91 LYS A N 1
ATOM 714 C CA . LYS A 1 91 ? 4.641 7.654 11.553 1.00 90.12 91 LYS A CA 1
ATOM 715 C C . LYS A 1 91 ? 4.958 6.777 10.348 1.00 90.12 91 LYS A C 1
ATOM 717 O O . LYS A 1 91 ? 5.897 7.102 9.649 1.00 90.12 91 LYS A O 1
ATOM 722 N N . ALA A 1 92 ? 4.177 5.731 10.081 1.00 88.38 92 ALA A N 1
ATOM 723 C CA . ALA A 1 92 ? 4.398 4.834 8.949 1.00 88.38 92 ALA A CA 1
ATOM 724 C C . ALA A 1 92 ? 4.207 5.506 7.580 1.00 88.38 92 ALA A C 1
ATOM 726 O O . ALA A 1 92 ? 4.834 5.092 6.617 1.00 88.38 92 ALA A O 1
ATOM 727 N N . LEU A 1 93 ? 3.387 6.552 7.479 1.00 88.31 93 LEU A N 1
ATOM 728 C CA . LEU A 1 93 ? 3.170 7.308 6.239 1.00 88.31 93 LEU A CA 1
ATOM 729 C C . LEU A 1 93 ? 4.140 8.483 6.061 1.00 88.31 93 LEU A C 1
ATOM 731 O O . LEU A 1 93 ? 4.116 9.157 5.034 1.00 88.31 93 LEU A O 1
ATOM 735 N N . ASN A 1 94 ? 4.997 8.756 7.047 1.00 90.69 94 ASN A N 1
ATOM 736 C CA . ASN A 1 94 ? 5.937 9.864 6.972 1.00 90.69 94 ASN A CA 1
ATOM 737 C C . ASN A 1 94 ? 7.099 9.526 6.014 1.00 90.69 94 ASN A C 1
ATOM 739 O O . ASN A 1 94 ? 7.850 8.594 6.318 1.00 90.69 94 ASN A O 1
ATOM 743 N N . PRO A 1 95 ? 7.340 10.325 4.951 1.00 87.50 95 PRO A N 1
ATOM 744 C CA . PRO A 1 95 ? 8.416 10.081 3.980 1.00 87.50 95 PRO A CA 1
ATOM 745 C C . PRO A 1 95 ? 9.821 10.016 4.590 1.00 87.50 95 PRO A C 1
ATOM 747 O O . PRO A 1 95 ? 10.740 9.474 3.992 1.00 87.50 95 PRO A O 1
ATOM 750 N N . LYS A 1 96 ? 10.013 10.595 5.782 1.00 88.81 96 LYS A N 1
ATOM 751 C CA . LYS A 1 96 ? 11.295 10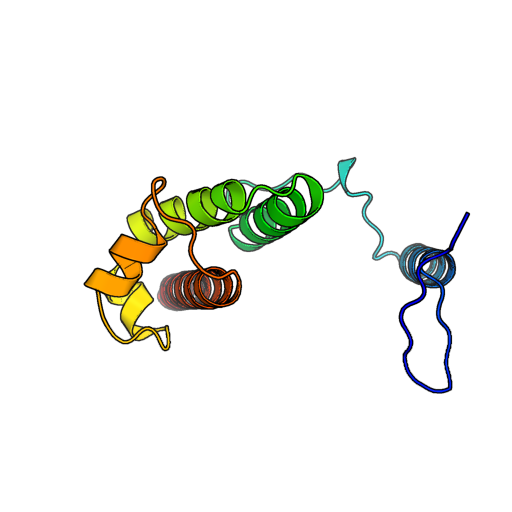.584 6.506 1.00 88.81 96 LYS A CA 1
ATOM 752 C C . LYS A 1 96 ? 11.524 9.306 7.314 1.00 88.81 96 LYS A C 1
ATOM 754 O O . LYS A 1 96 ? 12.534 9.190 8.003 1.00 88.81 96 LYS A O 1
ATOM 759 N N . THR A 1 97 ? 10.570 8.383 7.308 1.00 88.38 97 THR A N 1
ATOM 760 C CA . THR A 1 97 ? 10.642 7.128 8.056 1.00 88.38 97 THR A CA 1
ATOM 761 C C . THR A 1 97 ? 10.687 5.950 7.100 1.00 88.38 97 THR A C 1
ATOM 763 O O . THR A 1 97 ? 10.148 6.024 6.002 1.00 88.38 97 THR A O 1
ATOM 766 N N . SER A 1 98 ? 11.298 4.854 7.545 1.00 85.25 98 SER A N 1
ATOM 767 C CA . SER A 1 98 ? 11.308 3.587 6.816 1.00 85.25 98 SER A CA 1
ATOM 768 C C . SER A 1 98 ? 10.404 2.586 7.545 1.00 85.25 98 SER A C 1
ATOM 770 O O . SER A 1 98 ? 10.852 1.922 8.488 1.00 85.25 98 SER A O 1
ATOM 772 N N . PRO A 1 99 ? 9.096 2.549 7.231 1.00 86.06 99 PRO A N 1
ATOM 773 C CA . PRO A 1 99 ? 8.184 1.572 7.811 1.00 86.06 99 PRO A CA 1
ATOM 774 C C . PRO A 1 99 ? 8.542 0.156 7.352 1.00 86.06 99 PRO A C 1
ATOM 776 O O . PRO A 1 99 ? 9.072 -0.058 6.263 1.00 86.06 99 PRO A O 1
ATOM 779 N N . LYS A 1 100 ? 8.204 -0.843 8.173 1.00 89.19 100 LYS A N 1
ATOM 780 C CA . LYS A 1 100 ? 8.308 -2.243 7.751 1.00 89.19 100 LYS A CA 1
ATOM 781 C C . LYS A 1 100 ? 7.333 -2.501 6.603 1.00 89.19 100 LYS A C 1
ATOM 783 O O . LYS A 1 100 ? 6.207 -2.010 6.638 1.00 89.19 100 LYS A O 1
ATOM 788 N N . PHE A 1 101 ? 7.732 -3.339 5.649 1.00 86.19 101 PHE A N 1
ATOM 789 C CA . PHE A 1 101 ? 6.879 -3.712 4.518 1.00 86.19 101 PHE A CA 1
ATOM 790 C C . PHE A 1 101 ? 5.525 -4.284 4.970 1.00 86.19 101 PHE A C 1
ATOM 792 O O . PHE A 1 101 ? 4.489 -3.866 4.473 1.00 86.19 101 PHE A O 1
ATOM 799 N N . ASP A 1 102 ? 5.514 -5.134 6.001 1.00 89.31 102 ASP A N 1
ATOM 800 C CA . ASP A 1 102 ? 4.282 -5.657 6.615 1.00 89.31 102 ASP A CA 1
ATOM 801 C C . ASP A 1 102 ? 3.330 -4.539 7.096 1.00 89.31 102 ASP A C 1
ATOM 803 O O . ASP A 1 102 ? 2.121 -4.596 6.891 1.00 89.31 102 ASP A O 1
ATOM 807 N N . THR A 1 103 ? 3.869 -3.447 7.650 1.00 91.31 103 THR A N 1
ATOM 808 C CA . THR A 1 103 ? 3.062 -2.276 8.030 1.00 91.31 103 THR A CA 1
ATOM 809 C C . THR A 1 103 ? 2.429 -1.604 6.811 1.00 91.31 103 THR A C 1
ATOM 811 O O . THR A 1 103 ? 1.267 -1.210 6.877 1.00 91.31 103 THR A O 1
ATOM 814 N N . LEU A 1 104 ? 3.160 -1.491 5.697 1.00 91.12 104 LEU A N 1
ATOM 815 C CA . LEU A 1 104 ? 2.625 -0.950 4.443 1.00 91.12 104 LEU A CA 1
ATOM 816 C C . LEU A 1 104 ? 1.531 -1.858 3.865 1.00 91.12 104 LEU A C 1
ATOM 818 O O . LEU A 1 104 ? 0.479 -1.365 3.472 1.00 91.12 104 LEU A O 1
ATOM 822 N N . VAL A 1 105 ? 1.720 -3.177 3.892 1.00 90.00 105 VAL A N 1
ATOM 823 C CA . VAL A 1 105 ? 0.711 -4.144 3.427 1.00 90.00 105 VAL A CA 1
ATOM 824 C C . VAL A 1 105 ? -0.578 -4.039 4.244 1.00 90.00 105 VAL A C 1
ATOM 826 O O . VAL A 1 105 ? -1.663 -3.971 3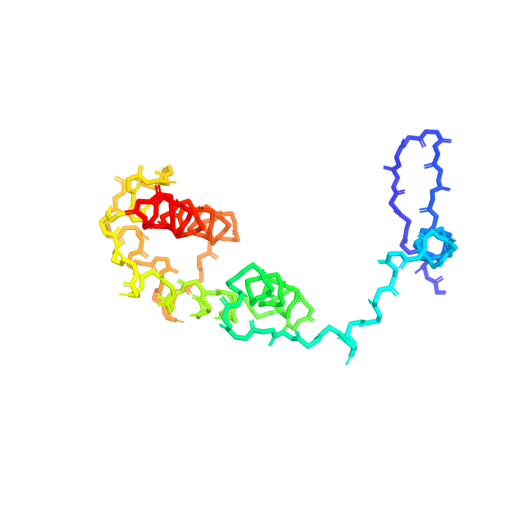.670 1.00 90.00 105 VAL A O 1
ATOM 829 N N . GLN A 1 106 ? -0.480 -3.951 5.574 1.00 91.69 106 GLN A N 1
ATOM 830 C CA . GLN A 1 106 ? -1.654 -3.772 6.434 1.00 91.69 106 GLN A CA 1
ATOM 831 C C . GLN A 1 106 ? -2.398 -2.466 6.129 1.00 91.69 106 GLN A C 1
ATOM 833 O O . GLN A 1 106 ? -3.625 -2.455 6.077 1.00 91.69 106 GLN A O 1
ATOM 838 N N . LEU A 1 107 ? -1.669 -1.373 5.892 1.00 92.25 107 LEU A N 1
ATOM 839 C CA . LEU A 1 107 ? -2.252 -0.081 5.522 1.00 92.25 107 LEU A CA 1
ATOM 840 C C . LEU A 1 107 ? -2.944 -0.121 4.157 1.00 92.25 107 LEU A C 1
ATOM 842 O O . LEU A 1 107 ? -4.056 0.391 4.033 1.00 92.25 107 LEU A O 1
ATOM 846 N N . ALA A 1 108 ? -2.322 -0.759 3.165 1.00 91.44 108 ALA A N 1
ATOM 847 C CA . ALA A 1 108 ? -2.920 -0.972 1.853 1.00 91.44 108 ALA A CA 1
ATOM 848 C C . ALA A 1 108 ? -4.228 -1.767 1.967 1.00 91.44 108 ALA A C 1
ATOM 850 O O . ALA A 1 108 ? -5.253 -1.329 1.454 1.00 91.44 108 ALA A O 1
ATOM 851 N N . HIS A 1 109 ? -4.221 -2.881 2.707 1.00 90.94 109 HIS A N 1
ATOM 852 C CA . HIS A 1 109 ? -5.415 -3.699 2.939 1.00 90.94 109 HIS A CA 1
ATOM 853 C C . HIS A 1 109 ? -6.541 -2.904 3.615 1.00 90.94 109 HIS A C 1
ATOM 855 O O . HIS A 1 109 ? -7.702 -2.979 3.207 1.00 90.94 109 HIS A O 1
ATOM 861 N N . GLY A 1 110 ? -6.208 -2.111 4.637 1.00 91.19 110 GLY A N 1
ATOM 862 C CA . GLY A 1 110 ? -7.180 -1.242 5.298 1.00 91.19 110 GLY A CA 1
ATOM 863 C C . GLY A 1 110 ? -7.789 -0.223 4.338 1.00 91.19 110 GLY A C 1
ATOM 864 O O . GLY A 1 110 ? -9.003 -0.036 4.333 1.00 91.19 110 GLY A O 1
ATOM 865 N N . ALA A 1 111 ? -6.967 0.398 3.491 1.00 90.19 111 ALA A N 1
ATOM 866 C CA . ALA A 1 111 ? -7.428 1.367 2.506 1.00 90.19 111 ALA A CA 1
ATOM 867 C C . ALA A 1 111 ? -8.329 0.71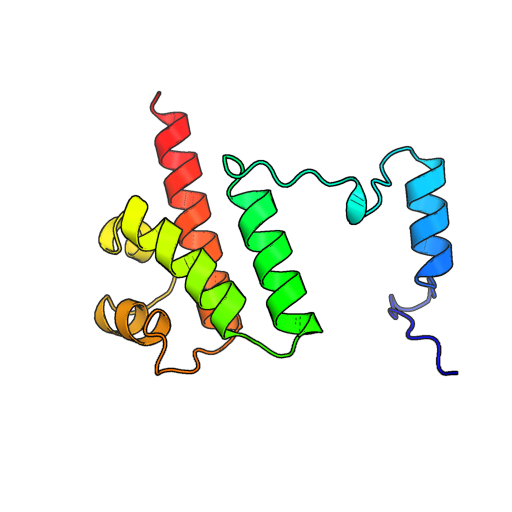6 1.434 1.00 90.19 111 ALA A C 1
ATOM 869 O O . ALA A 1 111 ? -9.381 1.271 1.125 1.00 90.19 111 ALA A O 1
ATOM 870 N N . PHE A 1 112 ? -7.997 -0.492 0.958 1.00 89.88 112 PHE A N 1
ATOM 871 C CA . PHE A 1 112 ? -8.876 -1.274 0.076 1.00 89.88 112 PHE A CA 1
ATOM 872 C C . PHE A 1 112 ? -10.230 -1.561 0.706 1.00 89.88 112 PHE A C 1
ATOM 874 O O . PHE A 1 112 ? -11.257 -1.341 0.078 1.00 89.88 112 PHE A O 1
ATOM 881 N N . THR A 1 113 ? -10.229 -2.004 1.963 1.00 89.88 113 THR A N 1
ATOM 882 C CA . THR A 1 113 ? -11.468 -2.343 2.673 1.00 89.88 113 THR A CA 1
ATOM 883 C C . THR A 1 113 ? -12.381 -1.120 2.807 1.00 89.88 113 THR A C 1
ATOM 885 O O . THR A 1 113 ? -13.597 -1.222 2.683 1.00 89.88 113 THR A O 1
ATOM 888 N N . VAL A 1 114 ? -11.809 0.069 3.032 1.00 89.62 114 VAL A N 1
ATOM 889 C CA . VAL A 1 114 ? -12.596 1.311 3.091 1.00 89.62 114 VAL A CA 1
ATOM 890 C C . VAL A 1 114 ? -13.168 1.686 1.722 1.00 89.62 114 VAL A C 1
ATOM 892 O O . VAL A 1 114 ? -14.316 2.130 1.655 1.00 89.62 114 VAL A O 1
ATOM 895 N N . LYS A 1 115 ? -12.404 1.500 0.639 1.00 87.44 115 LYS A N 1
ATOM 896 C CA . LYS A 1 115 ? -12.894 1.719 -0.727 1.00 87.44 115 LYS A CA 1
ATOM 897 C C . LYS A 1 115 ? -14.081 0.801 -1.032 1.00 87.44 115 LYS A C 1
ATOM 899 O O . LYS A 1 115 ? -15.137 1.299 -1.410 1.00 87.44 115 LYS A O 1
ATOM 904 N N . THR A 1 116 ? -13.944 -0.503 -0.784 1.00 86.75 116 THR A N 1
ATOM 905 C CA . THR A 1 116 ? -15.011 -1.484 -1.044 1.00 86.75 116 THR A CA 1
ATOM 906 C C . THR A 1 116 ? -16.268 -1.208 -0.222 1.00 86.75 116 THR A C 1
ATOM 908 O O . THR A 1 116 ? -17.372 -1.288 -0.751 1.00 86.75 116 THR A O 1
ATOM 911 N N . ASP A 1 117 ? -16.118 -0.819 1.049 1.00 87.38 117 ASP A N 1
ATOM 912 C CA . ASP A 1 117 ? -17.256 -0.438 1.897 1.00 87.38 117 ASP A CA 1
ATOM 913 C C . ASP A 1 117 ? -17.964 0.822 1.370 1.00 87.38 117 ASP A C 1
ATOM 915 O O . ASP A 1 117 ? -19.180 0.946 1.485 1.00 87.38 117 ASP A O 1
ATOM 919 N N . SER A 1 118 ? -17.215 1.769 0.796 1.00 80.31 118 SER A N 1
ATOM 920 C CA . SER A 1 118 ? -17.779 3.014 0.258 1.00 80.31 118 SER A CA 1
ATOM 921 C C . SER A 1 118 ? -18.546 2.779 -1.046 1.00 80.31 118 SER A C 1
ATOM 923 O O . SER A 1 118 ? -19.580 3.404 -1.264 1.00 80.31 118 SER A O 1
ATOM 925 N N . GLU A 1 119 ? -18.067 1.863 -1.890 1.00 78.31 119 GLU A N 1
ATOM 926 C CA . GLU A 1 119 ? -18.729 1.466 -3.139 1.00 78.31 119 GLU A CA 1
ATOM 927 C C . GLU A 1 119 ? -19.985 0.615 -2.892 1.00 78.31 119 GLU A C 1
ATOM 929 O O . GLU A 1 119 ? -20.942 0.711 -3.651 1.00 78.31 119 GLU A O 1
ATOM 934 N N . ALA A 1 120 ? -20.031 -0.165 -1.806 1.00 70.25 120 ALA A N 1
ATOM 935 C CA . ALA A 1 120 ? -21.193 -0.979 -1.434 1.00 70.25 120 ALA A CA 1
ATOM 936 C C . ALA A 1 120 ? -22.400 -0.172 -0.903 1.00 70.25 120 ALA A C 1
ATOM 938 O O . ALA A 1 120 ? -23.474 -0.736 -0.688 1.00 70.25 120 ALA A O 1
ATOM 939 N N . HIS A 1 121 ? -22.225 1.128 -0.650 1.00 58.28 121 HIS A N 1
ATOM 940 C CA . HIS A 1 121 ? -23.261 2.036 -0.146 1.00 58.28 121 HIS A CA 1
ATOM 941 C C . HIS A 1 121 ? -23.743 3.066 -1.187 1.00 58.28 121 HIS A C 1
ATOM 943 O O . HIS A 1 121 ? -24.476 3.991 -0.825 1.00 58.28 121 HIS A O 1
ATOM 949 N N . LEU A 1 122 ? -23.343 2.900 -2.452 1.00 51.25 122 LEU A N 1
ATOM 950 C CA . LEU A 1 122 ? -23.835 3.633 -3.626 1.00 51.25 122 LEU A CA 1
ATOM 951 C C . LEU A 1 122 ? -24.863 2.791 -4.392 1.00 51.25 122 LEU A C 1
ATOM 953 O O . LEU A 1 122 ? -25.808 3.406 -4.933 1.00 51.25 122 LEU A O 1
#

Foldseek 3Di:
DDQDWDPPDPDTDGPVNVQVVCVVVPNDDDPVRPPQDPVDLPSLLVVQVVCCVVVVNVLSNLQSLLVLCVVLDLVQLVVQAPDPDSVSNVQSSDSVDDDDPVSSVRSSRSSVVSVVVVVVVD

Sequence (122 aa):
MEVSHLDWGNTQISANKLRQLAQNNGDYLPATQQTISTNDMEAVIKQAAWDSITLNRPDILQAAIRGYIEEYGVQKVQAKTNLKSRPSIYKALNPKTSPKFDTLVQLAHGAFTVKTDSEAHL

Secondary structure (DSSP, 8-state):
----EEE-SS-EEEHHHHHHHHHHTT----TTT----TT-HHHHHHHHHHHHHHTT-HHHHHHHHHHHHHHH-HHHHHHTS--S-HHHHHHHH-TTS---HHHHHHHHHHHHHHHHHHHTT-

pLDDT: mean 79.79, std 13.63, range [39.19, 94.0]